Protein AF-A0A399ZR08-F1 (afdb_monomer_lite)

pLDDT: mean 77.63, std 19.35, range [36.41, 98.25]

Radius of gyration: 30.53 Å; chains: 1; bounding box: 47×74×112 Å

Foldseek 3Di:
DDDDDDDDDDDDPPPPVVVVVVVVVVVVVVVVVVVVVVVPPLPPDQVVLLVVCLVDVVSLVVVCVVCLVVLLVVLCVLPVDNVVSVVLSVVLSVVCSVCSNVDDPPVDGVNVVSVVSSVVSSVVVVVVVVVVVVPPDPD

Secondary structure (DSSP, 8-state):
-------------SSSSSHHHHHHHHHHHHHHHHHHHHH----S-HHHHHHHHTT-TTHHHHHHHHHHHHHHHHHHHHH--HHHHHHHHHHHHHHHHHHGGG----SS-HHHHHHHHHHHHHHHHHHHHHHHHH-----

Structure (mmCIF, N/CA/C/O backbone):
data_AF-A0A399ZR08-F1
#
_entry.id   AF-A0A399ZR08-F1
#
loop_
_atom_site.group_PDB
_atom_site.id
_atom_site.type_symbol
_atom_site.label_atom_id
_atom_site.label_alt_id
_atom_site.label_comp_id
_atom_site.label_asym_id
_atom_site.label_entity_id
_atom_site.label_seq_id
_atom_site.pdbx_PDB_ins_code
_atom_site.Cartn_x
_atom_site.Cartn_y
_atom_site.Cartn_z
_atom_site.occupancy
_atom_site.B_iso_or_equiv
_atom_site.auth_seq_id
_atom_site.auth_comp_id
_atom_site.auth_asym_id
_atom_site.auth_atom_id
_atom_site.pdbx_PDB_model_num
ATOM 1 N N . MET A 1 1 ? 30.383 58.494 69.889 1.00 36.41 1 MET A N 1
ATOM 2 C CA . MET A 1 1 ? 31.286 57.462 69.333 1.00 36.41 1 MET A CA 1
ATOM 3 C C . MET A 1 1 ? 30.459 56.603 68.382 1.00 36.41 1 MET A C 1
ATOM 5 O O . MET A 1 1 ? 29.334 56.276 68.731 1.00 36.41 1 MET A O 1
ATOM 9 N N . LYS A 1 2 ? 30.951 56.391 67.156 1.00 45.66 2 LYS A N 1
ATOM 10 C CA . LYS A 1 2 ? 30.280 55.729 66.020 1.00 45.66 2 LYS A CA 1
ATOM 11 C C . LYS A 1 2 ? 30.093 54.226 66.254 1.00 45.66 2 LYS A C 1
ATOM 13 O O . LYS A 1 2 ? 31.004 53.637 66.817 1.00 45.66 2 LYS A O 1
ATOM 18 N N . ILE A 1 3 ? 29.011 53.656 65.711 1.00 38.50 3 ILE A N 1
ATOM 19 C CA . ILE A 1 3 ? 28.961 52.430 64.873 1.00 38.50 3 ILE A CA 1
ATOM 20 C C . ILE A 1 3 ? 27.515 52.298 64.334 1.00 38.50 3 ILE A C 1
ATOM 22 O O . ILE A 1 3 ? 26.587 52.115 65.107 1.00 38.50 3 ILE A O 1
ATOM 26 N N . THR A 1 4 ? 27.203 52.763 63.120 1.00 46.59 4 THR A N 1
ATOM 27 C CA . THR A 1 4 ? 27.334 52.102 61.798 1.00 46.59 4 THR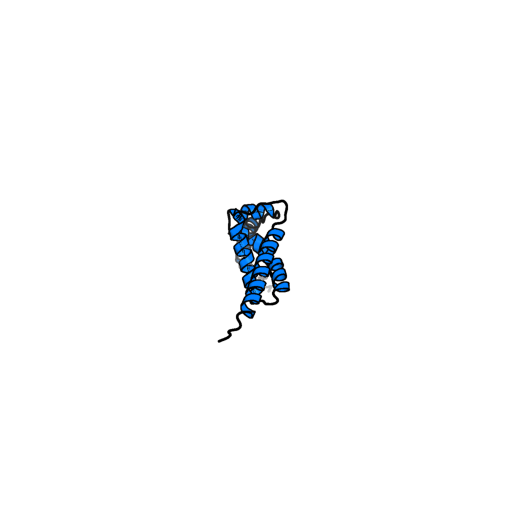 A CA 1
ATOM 28 C C . THR A 1 4 ? 26.258 51.037 61.525 1.00 46.59 4 THR A C 1
ATOM 30 O O . THR A 1 4 ? 26.397 49.890 61.920 1.00 46.59 4 THR A O 1
ATOM 33 N N . GLN A 1 5 ? 25.213 51.490 60.815 1.00 47.16 5 GLN A N 1
ATOM 34 C CA . GLN A 1 5 ? 24.481 50.851 59.704 1.00 47.16 5 GLN A CA 1
ATOM 35 C C . GLN A 1 5 ? 24.219 49.332 59.781 1.00 47.16 5 GLN A C 1
ATOM 37 O O . GLN A 1 5 ? 25.106 48.511 59.563 1.00 47.16 5 GLN A O 1
ATOM 42 N N . LEU A 1 6 ? 22.942 48.991 59.984 1.00 45.44 6 LEU A N 1
ATOM 43 C CA . LEU A 1 6 ? 22.378 47.660 59.767 1.00 45.44 6 LEU A CA 1
ATOM 44 C C . LEU A 1 6 ? 22.444 47.292 58.281 1.00 45.44 6 LEU A C 1
ATOM 46 O O . LEU A 1 6 ? 22.040 48.065 57.412 1.00 45.44 6 LEU A O 1
ATOM 50 N N . GLY A 1 7 ? 22.961 46.094 58.017 1.00 46.16 7 GLY A N 1
ATOM 51 C CA . GLY A 1 7 ? 23.075 45.510 56.691 1.00 46.16 7 GLY A CA 1
ATOM 52 C C . GLY A 1 7 ? 21.715 45.323 56.026 1.00 46.16 7 GLY A C 1
ATOM 53 O O . GLY A 1 7 ? 20.954 44.430 56.383 1.00 46.16 7 GLY A O 1
ATOM 54 N N . GLY A 1 8 ? 21.452 46.142 55.012 1.00 41.91 8 GLY A N 1
ATO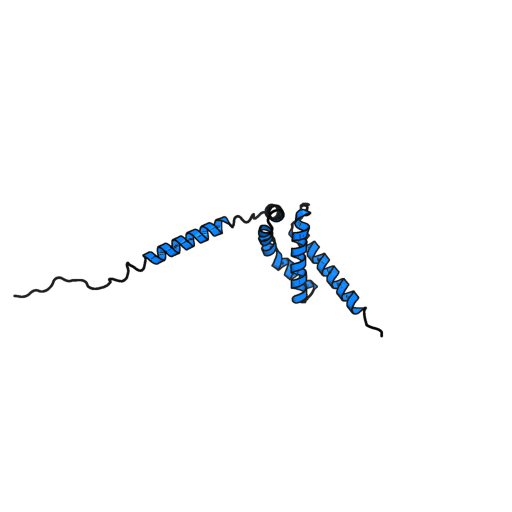M 55 C CA . GLY A 1 8 ? 20.481 45.849 53.969 1.00 41.91 8 GLY A CA 1
ATOM 56 C C . GLY A 1 8 ? 21.183 45.095 52.849 1.00 41.91 8 GLY A C 1
ATOM 57 O O . GLY A 1 8 ? 21.881 45.694 52.032 1.00 41.91 8 GLY A O 1
ATOM 58 N N . GLN A 1 9 ? 21.015 43.776 52.830 1.00 43.38 9 GLN A N 1
ATOM 59 C CA . GLN A 1 9 ? 21.242 42.947 51.653 1.00 43.38 9 GLN A CA 1
ATOM 60 C C . GLN A 1 9 ? 20.469 43.547 50.471 1.00 43.38 9 GLN A C 1
ATOM 62 O O . GLN A 1 9 ? 19.252 43.432 50.388 1.00 43.38 9 GLN A O 1
ATOM 67 N N . THR A 1 10 ? 21.168 44.195 49.547 1.00 48.16 10 THR A N 1
ATOM 68 C CA . THR A 1 10 ? 20.672 44.389 48.187 1.00 48.16 10 THR A CA 1
ATOM 69 C C . THR A 1 10 ? 21.445 43.420 47.323 1.00 48.16 10 THR A C 1
ATOM 71 O O . THR A 1 10 ? 22.607 43.689 47.058 1.00 48.16 10 THR A O 1
ATOM 74 N N . LYS A 1 11 ? 20.836 42.291 46.938 1.00 47.78 11 LYS A N 1
ATOM 75 C CA . LYS A 1 11 ? 20.845 41.755 45.565 1.00 47.78 11 LYS A CA 1
ATOM 76 C C . LYS A 1 11 ? 19.708 40.746 45.401 1.00 47.78 11 LYS A C 1
ATOM 78 O O . LYS A 1 11 ? 19.490 39.900 46.258 1.00 47.78 11 LYS A O 1
ATOM 83 N N . ASN A 1 12 ? 19.111 40.818 44.216 1.00 44.31 12 ASN A N 1
ATOM 84 C CA . ASN A 1 12 ? 18.307 39.801 43.545 1.00 44.31 12 ASN A CA 1
ATOM 85 C C . ASN A 1 12 ? 16.778 39.840 43.722 1.00 44.31 12 ASN A C 1
ATOM 87 O O . ASN A 1 12 ? 16.152 38.893 44.184 1.00 44.31 12 ASN A O 1
ATOM 91 N N . VAL A 1 13 ? 16.172 40.930 43.244 1.00 48.69 13 VAL A N 1
ATOM 92 C CA . VAL A 1 13 ? 14.774 40.948 42.785 1.00 48.69 13 VAL A CA 1
ATOM 93 C C . VAL A 1 13 ? 14.802 40.730 41.265 1.00 48.69 13 VAL A C 1
ATOM 95 O O . VAL A 1 13 ? 14.932 41.694 40.524 1.00 48.69 13 VAL A O 1
ATOM 98 N N . SER A 1 14 ? 14.829 39.475 40.800 1.00 49.81 14 SER A N 1
ATOM 99 C CA . SER A 1 14 ? 14.701 39.133 39.360 1.00 49.81 14 SER A CA 1
ATOM 100 C C . SER A 1 14 ? 14.401 37.649 39.079 1.00 49.81 14 SER A C 1
ATOM 102 O O . SER A 1 14 ? 14.516 37.219 37.940 1.00 49.81 14 SER A O 1
ATOM 104 N N . ALA A 1 15 ? 14.058 36.827 40.074 1.00 49.94 15 ALA A N 1
ATOM 105 C CA . ALA A 1 15 ? 13.961 35.377 39.857 1.00 49.94 15 ALA A CA 1
ATOM 106 C C . ALA A 1 15 ? 12.616 34.767 40.257 1.00 49.94 15 ALA A C 1
ATOM 108 O O . ALA A 1 15 ? 12.520 33.552 40.296 1.00 49.94 15 ALA A O 1
ATOM 109 N N . VAL A 1 16 ? 11.595 35.564 40.585 1.00 42.62 16 VAL A N 1
ATOM 110 C CA . VAL A 1 16 ? 10.302 35.030 41.066 1.00 42.62 16 VAL A CA 1
ATOM 111 C C . VAL A 1 16 ? 9.134 35.304 40.116 1.00 42.62 16 VAL A C 1
ATOM 113 O O . VAL A 1 16 ? 8.083 34.699 40.274 1.00 42.62 16 VAL A O 1
ATOM 116 N N . GLU A 1 17 ? 9.323 36.145 39.096 1.00 46.22 17 GLU A N 1
ATOM 117 C CA . GLU A 1 17 ? 8.276 36.500 38.122 1.00 46.22 17 GLU A CA 1
ATOM 118 C C . GLU A 1 17 ? 8.439 35.794 36.760 1.00 46.22 17 GLU A C 1
ATOM 120 O O . GLU A 1 17 ? 7.527 35.835 35.943 1.00 46.22 17 GLU A O 1
ATOM 125 N N . GLU A 1 18 ? 9.551 35.083 36.523 1.00 48.09 18 GLU A N 1
ATOM 126 C CA . GLU A 1 18 ? 9.772 34.294 35.292 1.00 48.09 18 GLU A CA 1
ATOM 127 C C . GLU A 1 18 ? 9.171 32.872 35.349 1.00 48.09 18 GLU A C 1
ATOM 129 O O . GLU A 1 18 ? 9.010 32.225 34.317 1.00 48.09 18 GLU A O 1
ATOM 134 N N . TRP A 1 19 ? 8.793 32.371 36.532 1.00 41.66 19 TRP A N 1
ATOM 135 C CA . TRP A 1 19 ? 8.362 30.972 36.711 1.00 41.66 19 TRP A CA 1
ATOM 136 C C . TRP A 1 19 ? 6.875 30.726 36.423 1.00 41.66 19 TRP A C 1
ATOM 138 O O . TRP A 1 19 ? 6.480 29.594 36.161 1.00 41.66 19 TRP A O 1
ATOM 148 N N . THR A 1 20 ? 6.047 31.772 36.403 1.00 58.41 20 THR A N 1
ATOM 149 C CA . THR A 1 20 ? 4.590 31.651 36.219 1.00 58.41 20 THR A CA 1
ATOM 150 C C . THR A 1 20 ? 4.160 31.458 34.761 1.00 58.41 20 THR A C 1
ATOM 152 O O . THR A 1 20 ? 3.062 30.961 34.517 1.00 58.41 20 THR A O 1
ATOM 155 N N . ALA A 1 21 ? 5.010 31.791 33.784 1.00 52.84 21 ALA A N 1
ATOM 156 C CA . ALA A 1 21 ? 4.739 31.526 32.367 1.00 52.84 21 ALA A CA 1
ATOM 157 C C . ALA A 1 21 ? 5.064 30.072 31.974 1.00 52.84 21 ALA A C 1
ATOM 159 O O . ALA A 1 21 ? 4.310 29.444 31.232 1.00 52.84 21 ALA A O 1
ATOM 160 N N . LEU A 1 22 ? 6.141 29.510 32.535 1.00 51.03 22 LEU A N 1
ATOM 161 C CA . LEU A 1 22 ? 6.603 28.157 32.215 1.00 51.03 22 LEU A CA 1
ATOM 162 C C . LEU A 1 22 ? 5.645 27.075 32.735 1.00 51.03 22 LEU A C 1
ATOM 164 O O . LEU A 1 22 ? 5.426 26.083 32.050 1.00 51.03 22 LEU A O 1
ATOM 168 N N . GLU A 1 23 ? 5.013 27.262 33.897 1.00 56.41 23 GLU A N 1
ATOM 169 C CA . GLU A 1 23 ? 4.029 26.297 34.422 1.00 56.41 23 GLU A CA 1
ATOM 170 C C . GLU A 1 23 ? 2.731 26.258 33.595 1.00 56.41 23 GLU A C 1
ATOM 172 O O . GLU A 1 23 ? 2.141 25.192 33.411 1.00 56.41 23 GLU A O 1
ATOM 177 N N . GLN A 1 24 ? 2.304 27.399 33.041 1.00 55.16 24 GLN A N 1
ATOM 178 C CA . GLN A 1 24 ? 1.152 27.473 32.134 1.00 55.16 24 GLN A CA 1
ATOM 179 C C . GLN A 1 24 ? 1.454 26.808 30.783 1.00 55.16 24 GLN A C 1
ATOM 181 O O . GLN A 1 24 ? 0.612 26.077 30.261 1.00 55.16 24 GLN A O 1
ATOM 186 N N . GLU A 1 25 ? 2.660 26.996 30.239 1.00 55.66 25 GLU A N 1
ATOM 187 C CA . GLU A 1 25 ? 3.092 26.317 29.011 1.00 55.66 25 GLU A CA 1
ATOM 188 C C . GLU A 1 25 ? 3.222 24.799 29.205 1.00 55.66 25 GLU A C 1
ATOM 190 O O . GLU A 1 25 ? 2.769 24.032 28.353 1.00 55.66 25 GLU A O 1
ATOM 195 N N . GLN A 1 26 ? 3.755 24.346 30.346 1.00 55.56 26 GLN A N 1
ATOM 196 C CA . GLN A 1 26 ? 3.851 22.916 30.659 1.00 55.56 26 GLN A CA 1
ATOM 197 C C . GLN A 1 26 ? 2.470 22.261 30.801 1.00 55.56 26 GLN A C 1
ATOM 199 O O . GLN A 1 26 ? 2.274 21.167 30.283 1.00 55.56 26 GLN A O 1
ATOM 204 N N . ALA A 1 27 ? 1.480 22.938 31.393 1.00 65.44 27 ALA A N 1
ATOM 205 C CA . ALA A 1 27 ? 0.113 22.415 31.502 1.00 65.44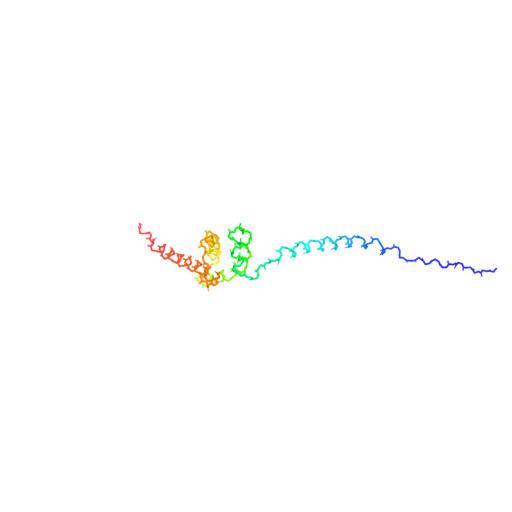 27 ALA A CA 1
ATOM 206 C C . ALA A 1 27 ? -0.604 22.299 30.140 1.00 65.44 27 ALA A C 1
ATOM 208 O O . ALA A 1 27 ? -1.381 21.365 29.914 1.00 65.44 27 ALA A O 1
ATOM 209 N N . VAL A 1 28 ? -0.336 23.223 29.207 1.00 65.00 28 VAL A N 1
ATOM 210 C CA . VAL A 1 28 ? -0.853 23.152 27.830 1.00 65.00 28 VAL A CA 1
ATOM 211 C C . VAL A 1 28 ? -0.197 21.997 27.076 1.00 65.00 28 VAL A C 1
ATOM 213 O O . VAL A 1 28 ? -0.903 21.219 26.437 1.00 65.00 28 VAL A O 1
ATOM 216 N N . ILE A 1 29 ? 1.122 21.826 27.199 1.00 62.94 29 ILE A N 1
ATOM 217 C CA . ILE A 1 29 ? 1.849 20.700 26.596 1.00 62.94 29 ILE A CA 1
ATOM 218 C C . ILE A 1 29 ? 1.382 19.370 27.200 1.00 62.94 29 ILE A C 1
ATOM 220 O O . ILE A 1 29 ? 1.137 18.426 26.455 1.00 62.94 29 ILE A O 1
ATOM 224 N N . GLU A 1 30 ? 1.176 19.282 28.513 1.00 65.62 30 GLU A N 1
ATOM 225 C CA . GLU A 1 30 ? 0.641 18.090 29.181 1.00 65.62 30 GLU A CA 1
ATOM 226 C C . GLU A 1 30 ? -0.787 17.771 28.709 1.00 65.62 30 GLU A C 1
ATOM 228 O O . GLU A 1 30 ? -1.124 16.620 28.439 1.00 65.62 30 GLU A O 1
ATOM 233 N N . THR A 1 31 ? -1.627 18.790 28.515 1.00 66.25 31 THR A N 1
ATOM 234 C CA . THR A 1 31 ? -2.993 18.604 28.004 1.00 66.25 31 THR A CA 1
ATOM 235 C C . THR A 1 31 ? -2.989 18.155 26.543 1.00 66.25 31 THR A C 1
ATOM 237 O O . THR A 1 31 ? -3.718 17.230 26.181 1.00 66.25 31 THR A O 1
ATOM 240 N N . VAL A 1 32 ? -2.152 18.766 25.700 1.00 69.06 32 VAL A N 1
ATOM 241 C CA . VAL A 1 32 ? -2.004 18.400 24.284 1.00 69.06 32 VAL A CA 1
ATOM 242 C C . VAL A 1 32 ? -1.418 16.995 24.154 1.00 69.06 32 VAL A C 1
ATOM 244 O O . VAL A 1 32 ? -1.977 16.181 23.428 1.00 69.06 32 VAL A O 1
ATOM 247 N N . THR A 1 33 ? -0.370 16.656 24.906 1.00 65.00 33 THR A N 1
ATOM 248 C CA . THR A 1 33 ? 0.229 15.309 24.903 1.00 65.00 33 THR A CA 1
ATOM 249 C C . THR A 1 33 ? -0.736 14.250 25.431 1.00 65.00 33 THR A C 1
ATOM 251 O O . THR A 1 33 ? -0.865 13.198 24.816 1.00 65.00 33 THR A O 1
ATOM 254 N N . LYS A 1 34 ? -1.500 14.529 26.494 1.00 60.75 34 LYS A N 1
ATOM 255 C CA . LYS A 1 34 ? -2.535 13.618 27.015 1.00 60.75 34 LYS A CA 1
ATOM 256 C C . LYS A 1 34 ? -3.707 13.429 26.046 1.00 60.75 34 LYS A C 1
ATOM 258 O O . LYS A 1 34 ? -4.283 12.342 25.971 1.00 60.75 34 LYS A O 1
ATOM 263 N N . THR A 1 35 ? -4.042 14.473 25.289 1.00 60.25 35 THR A N 1
ATOM 264 C CA . THR A 1 35 ? -5.055 14.413 24.228 1.00 60.25 35 THR A CA 1
ATOM 265 C C . THR A 1 35 ? -4.545 13.600 23.036 1.00 60.25 35 THR A C 1
ATOM 267 O O . THR A 1 35 ? -5.266 12.727 22.567 1.00 60.25 35 THR A O 1
ATOM 270 N N . LEU A 1 36 ? -3.292 13.796 22.605 1.00 59.19 36 LEU A N 1
ATOM 271 C CA . LEU A 1 36 ? -2.645 13.001 21.550 1.00 59.19 36 LEU A CA 1
ATOM 272 C C . LEU A 1 36 ? -2.499 11.524 21.950 1.00 59.19 36 LEU A C 1
ATOM 274 O O . LEU A 1 36 ? -2.819 10.646 21.158 1.00 59.19 36 LEU A O 1
ATOM 278 N N . ALA A 1 37 ? -2.152 11.240 23.207 1.00 56.72 37 ALA A N 1
ATOM 279 C CA . ALA A 1 37 ? -2.072 9.875 23.731 1.00 56.72 37 ALA A CA 1
ATOM 280 C C . ALA A 1 37 ? -3.435 9.153 23.754 1.00 56.72 37 ALA A C 1
ATOM 282 O O . ALA A 1 37 ? -3.488 7.931 23.662 1.00 56.72 37 ALA A O 1
ATOM 283 N N . SER A 1 38 ? -4.554 9.887 23.837 1.00 55.03 38 SER A N 1
ATOM 284 C CA . SER A 1 38 ? -5.897 9.291 23.716 1.00 55.03 38 SER A CA 1
ATOM 285 C C . SER A 1 38 ? -6.287 8.975 22.264 1.00 55.03 38 SER A C 1
ATOM 287 O O . SER A 1 38 ? -7.228 8.215 22.046 1.00 55.03 38 SER A O 1
ATOM 289 N N . VAL A 1 39 ? -5.567 9.522 21.276 1.00 55.16 39 VAL A N 1
ATOM 290 C CA . VAL A 1 39 ? -5.707 9.183 19.846 1.00 55.16 39 VAL A CA 1
ATOM 291 C C . VAL A 1 39 ? -4.872 7.938 19.489 1.00 55.16 39 VAL A C 1
ATOM 293 O O . VAL A 1 39 ? -5.183 7.242 18.528 1.00 55.16 39 VAL A O 1
ATOM 296 N N . GLU A 1 40 ? -3.870 7.586 20.301 1.00 50.16 40 GLU A N 1
ATOM 297 C CA . GLU A 1 40 ? -2.912 6.491 20.066 1.00 50.16 40 GLU A CA 1
ATOM 298 C C . GLU A 1 40 ? -3.318 5.123 20.641 1.00 50.16 40 GLU A C 1
ATOM 300 O O . GLU A 1 40 ? -2.471 4.266 20.888 1.00 50.16 40 GLU A O 1
ATOM 305 N N . ALA A 1 41 ? -4.608 4.826 20.788 1.00 51.69 41 ALA A N 1
ATOM 306 C CA . ALA A 1 41 ? -5.019 3.424 20.877 1.00 51.69 41 ALA A CA 1
ATOM 307 C C . ALA A 1 41 ? -5.017 2.812 19.467 1.00 51.69 41 ALA A C 1
ATOM 309 O O . ALA A 1 41 ? -6.055 2.374 18.978 1.00 51.69 41 ALA A O 1
ATOM 310 N N . VAL A 1 42 ? -3.863 2.830 18.784 1.00 53.72 42 VAL A N 1
ATOM 311 C CA . VAL A 1 42 ? -3.688 2.111 17.522 1.00 53.72 42 VAL A CA 1
ATOM 312 C C . VAL A 1 42 ? -3.843 0.632 17.858 1.00 53.72 42 VAL A C 1
ATOM 314 O O . VAL A 1 42 ? -3.024 0.105 18.613 1.00 53.72 42 VAL A O 1
ATOM 317 N N . PRO A 1 43 ? -4.868 -0.061 17.339 1.00 56.94 43 PRO A N 1
ATOM 318 C CA . PRO A 1 43 ? -4.957 -1.494 17.530 1.00 56.94 43 PRO A CA 1
ATOM 319 C C . PRO A 1 43 ? -3.673 -2.126 16.978 1.00 56.94 43 PRO A C 1
ATOM 321 O O . PRO A 1 43 ? -3.355 -1.993 15.794 1.00 56.94 43 PRO A O 1
ATOM 324 N N . GLU A 1 44 ? -2.892 -2.791 17.831 1.00 63.22 44 GLU A N 1
ATOM 325 C CA . GLU A 1 44 ? -1.749 -3.585 17.361 1.00 63.22 44 GLU A CA 1
ATOM 326 C C . GLU A 1 44 ? -2.231 -4.674 16.389 1.00 63.22 44 GLU A C 1
ATOM 328 O O . GLU A 1 44 ? -1.557 -4.982 15.400 1.00 63.22 44 GLU A O 1
ATOM 333 N N . ASP A 1 45 ? -3.444 -5.175 16.637 1.00 79.44 45 ASP A N 1
ATOM 334 C CA . ASP A 1 45 ? -4.125 -6.173 15.830 1.00 79.44 45 ASP A CA 1
ATOM 335 C C . ASP A 1 45 ? -4.493 -5.636 14.433 1.00 79.44 45 ASP A C 1
ATOM 337 O O . ASP A 1 45 ? -5.367 -4.783 14.253 1.00 79.44 45 ASP A O 1
ATOM 341 N N . GLU A 1 46 ? -3.816 -6.189 13.424 1.00 82.31 46 GLU A N 1
ATOM 342 C CA . GLU A 1 46 ? -4.047 -5.918 12.006 1.00 82.31 46 GLU A CA 1
ATOM 343 C C . GLU A 1 46 ? -5.508 -6.169 11.604 1.00 82.31 46 GLU A C 1
ATOM 345 O O . GLU A 1 46 ? -6.063 -5.395 10.822 1.00 82.31 46 GLU A O 1
ATOM 350 N N . ALA A 1 47 ? -6.157 -7.201 12.151 1.00 82.00 47 ALA A N 1
ATOM 351 C CA . ALA A 1 47 ? -7.538 -7.525 11.809 1.00 82.00 47 ALA A CA 1
ATOM 352 C C . ALA A 1 47 ? -8.515 -6.463 12.337 1.00 82.00 47 ALA A C 1
ATOM 354 O O . ALA A 1 47 ? -9.442 -6.062 11.627 1.00 82.00 47 ALA A O 1
ATOM 355 N N . ALA A 1 48 ? -8.272 -5.952 13.548 1.00 84.00 48 ALA A N 1
ATOM 356 C CA . ALA A 1 48 ? -9.064 -4.878 14.141 1.00 84.00 48 ALA A CA 1
ATOM 357 C C . ALA A 1 48 ? -8.909 -3.562 13.359 1.00 84.00 48 ALA A C 1
ATOM 359 O O . ALA A 1 48 ? -9.909 -2.911 13.050 1.00 84.00 48 ALA A O 1
ATOM 360 N N . LEU A 1 49 ? -7.679 -3.218 12.957 1.00 84.38 49 LEU A N 1
ATOM 361 C CA . LEU A 1 49 ? -7.401 -2.065 12.093 1.00 84.38 49 LEU A CA 1
ATOM 362 C C . LEU A 1 49 ? -8.122 -2.163 10.746 1.00 84.38 49 LEU A C 1
ATOM 364 O O . LEU A 1 49 ? -8.733 -1.198 10.292 1.00 84.38 49 LEU A O 1
ATOM 368 N N . VAL A 1 50 ? -8.085 -3.336 10.108 1.00 85.50 50 VAL A N 1
ATOM 369 C CA . VAL A 1 50 ? -8.778 -3.567 8.833 1.00 85.50 50 VAL A CA 1
ATOM 370 C C . VAL A 1 50 ? -10.295 -3.464 8.997 1.00 85.50 50 VAL A C 1
ATOM 372 O O . VAL A 1 50 ? -10.959 -2.903 8.127 1.00 85.50 50 VAL A O 1
ATOM 375 N N . ALA A 1 51 ? -10.861 -3.965 10.098 1.00 85.06 51 ALA A N 1
ATOM 376 C CA . ALA A 1 51 ? -12.289 -3.835 10.379 1.00 85.06 51 ALA A CA 1
ATOM 377 C C . ALA A 1 51 ? -12.708 -2.370 10.598 1.00 85.06 51 ALA A C 1
ATOM 379 O O . ALA A 1 51 ? -13.745 -1.944 10.084 1.00 85.06 51 ALA A O 1
ATOM 380 N N . GLN A 1 52 ? -11.892 -1.588 11.308 1.00 84.31 52 GLN A N 1
ATOM 381 C CA . GLN A 1 52 ? -12.129 -0.160 11.524 1.00 84.31 52 GLN A CA 1
ATOM 382 C C . GLN A 1 52 ? -12.034 0.633 10.214 1.00 84.31 52 GLN A C 1
ATOM 384 O O . GLN A 1 52 ? -12.923 1.427 9.905 1.00 84.31 52 GLN A O 1
ATOM 389 N N . ALA A 1 53 ? -11.011 0.355 9.403 1.00 86.06 53 ALA A N 1
ATOM 390 C CA . ALA A 1 53 ? -10.751 1.051 8.146 1.00 86.06 53 ALA A CA 1
ATOM 391 C C . ALA A 1 53 ? -11.864 0.890 7.091 1.00 86.06 53 ALA A C 1
ATOM 393 O O . ALA A 1 53 ? -11.949 1.705 6.177 1.00 86.06 53 ALA A O 1
ATOM 394 N N . ARG A 1 54 ? -12.752 -0.108 7.227 1.00 84.75 54 ARG A N 1
ATOM 395 C CA . ARG A 1 54 ? -13.961 -0.232 6.385 1.00 84.75 54 ARG A CA 1
ATOM 396 C C . ARG A 1 54 ? -14.984 0.875 6.625 1.00 84.75 54 ARG A C 1
ATOM 398 O O . ARG A 1 54 ? -15.718 1.237 5.718 1.00 84.75 54 ARG A O 1
ATOM 405 N N . ASN A 1 55 ? -15.076 1.376 7.853 1.00 83.19 55 ASN A N 1
ATOM 406 C CA . ASN A 1 55 ? -16.082 2.372 8.231 1.00 83.19 55 ASN A CA 1
ATOM 407 C C . ASN A 1 55 ? -15.478 3.773 8.374 1.00 83.19 55 ASN A C 1
ATOM 409 O O . ASN A 1 55 ? -16.206 4.762 8.329 1.00 83.19 55 ASN A O 1
ATOM 413 N N . ASP A 1 56 ? -14.158 3.852 8.541 1.00 82.75 56 ASP A N 1
ATOM 414 C CA . ASP A 1 56 ? -13.426 5.091 8.750 1.00 82.75 56 ASP A CA 1
ATOM 415 C C . ASP A 1 56 ? -12.193 5.166 7.830 1.00 82.75 56 ASP A C 1
ATOM 417 O O . ASP A 1 56 ? -11.175 4.516 8.094 1.00 82.75 56 ASP A O 1
ATOM 421 N N . PRO A 1 57 ? -12.237 5.991 6.767 1.00 76.69 57 PRO A N 1
ATOM 422 C CA . PRO A 1 57 ? -11.099 6.200 5.877 1.00 76.69 57 PRO A CA 1
ATOM 423 C C . PRO A 1 57 ? -9.844 6.724 6.587 1.00 76.69 57 PRO A C 1
ATOM 425 O O . PRO A 1 57 ? -8.739 6.513 6.090 1.00 76.69 57 PRO A O 1
ATOM 428 N N . THR A 1 58 ? -9.978 7.395 7.737 1.00 81.31 58 THR A N 1
ATOM 429 C CA . THR A 1 58 ? -8.815 7.883 8.492 1.00 81.31 58 THR A CA 1
ATOM 430 C C . THR A 1 58 ? -8.050 6.739 9.159 1.00 81.31 58 THR A C 1
ATOM 432 O O . THR A 1 58 ? -6.820 6.757 9.169 1.00 81.31 58 THR A O 1
ATOM 435 N N . ALA A 1 59 ? -8.738 5.670 9.576 1.00 83.62 59 ALA A N 1
ATOM 436 C CA . ALA A 1 59 ? -8.104 4.463 10.111 1.00 83.62 59 ALA A CA 1
ATOM 437 C C . ALA A 1 59 ? -7.288 3.697 9.050 1.00 83.62 59 ALA A C 1
ATOM 439 O O . ALA A 1 59 ? -6.315 3.016 9.381 1.00 83.62 59 ALA A O 1
ATOM 440 N N . PHE A 1 60 ? -7.606 3.860 7.758 1.00 88.62 60 PHE A N 1
ATOM 441 C CA . PHE A 1 60 ? -6.768 3.331 6.677 1.00 88.62 60 PHE A CA 1
ATOM 442 C C . PHE A 1 60 ? -5.382 3.995 6.628 1.00 88.62 60 PHE A C 1
ATOM 444 O O . PHE A 1 60 ? -4.421 3.360 6.193 1.00 88.62 60 PHE A O 1
ATOM 451 N N . GLY A 1 61 ? -5.248 5.237 7.109 1.00 89.75 61 GLY A N 1
ATOM 452 C CA . GLY A 1 61 ? -3.967 5.946 7.187 1.00 89.75 61 GLY A CA 1
ATOM 453 C C . GLY A 1 61 ? -2.911 5.177 7.987 1.00 89.75 61 GLY A C 1
ATOM 454 O O . GLY A 1 61 ? -1.769 5.064 7.555 1.00 89.75 61 GLY A O 1
ATOM 455 N N . VAL A 1 62 ? -3.315 4.521 9.077 1.00 90.00 62 VAL A N 1
ATOM 456 C CA . VAL A 1 62 ? -2.412 3.697 9.897 1.00 90.00 62 VAL A CA 1
ATOM 457 C C . VAL A 1 62 ? -1.913 2.469 9.126 1.00 90.00 62 VAL A C 1
ATOM 459 O O . VAL A 1 62 ? -0.735 2.110 9.187 1.00 90.00 62 VAL A O 1
ATOM 462 N N . LEU A 1 63 ? -2.796 1.821 8.359 1.00 90.75 63 LEU A N 1
ATOM 463 C CA . LEU A 1 63 ? -2.413 0.709 7.481 1.00 90.75 63 LEU A CA 1
ATOM 464 C C . LEU A 1 63 ? -1.480 1.189 6.365 1.00 90.75 63 LEU A C 1
ATOM 466 O O . LEU A 1 63 ? -0.533 0.487 6.009 1.00 90.75 63 LEU A O 1
ATOM 470 N N . TYR A 1 64 ? -1.724 2.382 5.823 1.00 93.12 64 TYR A N 1
ATOM 471 C CA . TYR A 1 64 ? -0.855 2.994 4.826 1.00 93.12 64 TYR A CA 1
ATOM 472 C C . TYR A 1 64 ? 0.560 3.198 5.376 1.00 93.12 64 TYR A C 1
ATOM 474 O O . TYR A 1 64 ? 1.508 2.663 4.802 1.00 93.12 64 TYR A O 1
ATOM 482 N N . GLU A 1 65 ? 0.707 3.882 6.511 1.00 92.56 65 GLU A N 1
ATOM 483 C CA . GLU A 1 65 ? 2.009 4.148 7.140 1.00 92.56 65 GLU A CA 1
ATOM 484 C C . GLU A 1 65 ? 2.771 2.854 7.451 1.00 92.56 65 GLU A C 1
ATOM 486 O O . GLU A 1 65 ? 3.965 2.748 7.175 1.00 92.56 65 GLU A O 1
ATOM 491 N N . ARG A 1 66 ? 2.066 1.816 7.918 1.00 92.62 66 ARG A N 1
ATOM 492 C CA . ARG A 1 66 ? 2.658 0.504 8.225 1.00 92.62 66 ARG A CA 1
ATOM 493 C C . ARG A 1 66 ? 3.221 -0.223 6.997 1.00 92.62 66 ARG A C 1
ATOM 495 O O . ARG A 1 66 ? 4.158 -1.016 7.128 1.00 92.62 66 ARG A O 1
ATOM 502 N N . TYR A 1 67 ? 2.641 -0.019 5.811 1.00 95.62 67 TYR A N 1
ATOM 503 C CA . TYR A 1 67 ? 2.952 -0.824 4.622 1.00 95.62 67 TYR A CA 1
ATOM 504 C C . TYR A 1 67 ? 3.603 -0.062 3.469 1.00 95.62 67 TYR A C 1
ATOM 506 O O . TYR A 1 67 ? 4.180 -0.710 2.589 1.00 95.62 67 TYR A O 1
ATOM 514 N N . VAL A 1 68 ? 3.543 1.271 3.453 1.00 96.94 68 VAL A N 1
ATOM 515 C CA . VAL A 1 68 ? 3.980 2.086 2.312 1.00 96.94 68 VAL A CA 1
ATOM 516 C C . VAL A 1 68 ? 5.435 1.829 1.939 1.00 96.94 68 VAL A C 1
ATOM 518 O O . VAL A 1 68 ? 5.705 1.537 0.777 1.00 96.94 68 VAL A O 1
ATOM 521 N N . GLU A 1 69 ? 6.357 1.815 2.902 1.00 96.94 69 GLU A N 1
ATOM 522 C CA . GLU A 1 69 ? 7.785 1.613 2.627 1.00 96.94 69 GLU A CA 1
ATOM 523 C C . GLU A 1 69 ? 8.065 0.240 2.004 1.00 96.94 69 GLU A C 1
ATOM 525 O O . GLU A 1 69 ? 8.808 0.115 1.028 1.00 96.94 69 GLU A O 1
ATOM 530 N N . ARG A 1 70 ? 7.414 -0.807 2.523 1.00 97.12 70 ARG A N 1
ATOM 531 C CA . ARG A 1 70 ? 7.585 -2.188 2.049 1.00 97.12 70 ARG A CA 1
ATOM 532 C C . ARG A 1 70 ? 7.036 -2.370 0.637 1.00 97.12 70 ARG A C 1
ATOM 534 O O . ARG A 1 70 ? 7.653 -3.053 -0.182 1.00 97.12 70 ARG A O 1
ATOM 541 N N . ILE A 1 71 ? 5.877 -1.778 0.354 1.00 97.75 71 ILE A N 1
ATOM 542 C CA . ILE A 1 71 ? 5.254 -1.824 -0.972 1.00 97.75 71 ILE A CA 1
ATOM 543 C C . ILE A 1 71 ? 6.063 -0.994 -1.970 1.00 97.75 71 ILE A C 1
ATOM 545 O O . ILE A 1 71 ? 6.344 -1.483 -3.065 1.00 97.75 71 ILE A O 1
ATOM 549 N N . TYR A 1 72 ? 6.503 0.202 -1.577 1.00 98.25 72 TYR A N 1
ATOM 550 C CA . TYR A 1 72 ? 7.352 1.058 -2.399 1.00 98.25 72 TYR A CA 1
ATOM 551 C C . TYR A 1 72 ? 8.643 0.336 -2.787 1.00 98.25 72 TYR A C 1
ATOM 5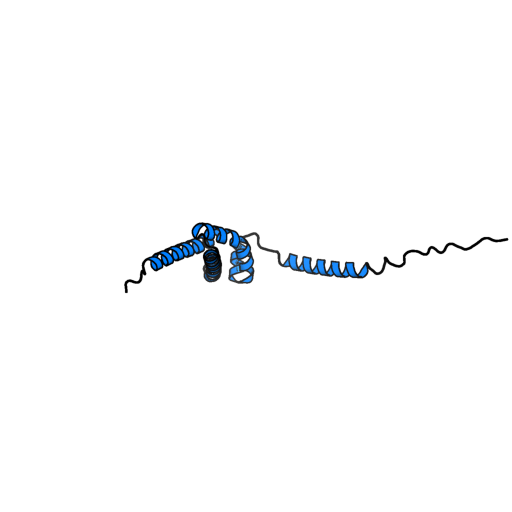53 O O . TYR A 1 72 ? 8.934 0.202 -3.974 1.00 98.25 72 TYR A O 1
ATOM 561 N N . ALA A 1 73 ? 9.378 -0.217 -1.815 1.00 97.31 73 ALA A N 1
ATOM 562 C CA . ALA A 1 73 ? 10.614 -0.954 -2.074 1.00 97.31 73 ALA A CA 1
ATOM 563 C C . ALA A 1 73 ? 10.382 -2.148 -3.016 1.00 97.31 73 ALA A C 1
ATOM 565 O O . ALA A 1 73 ? 11.119 -2.344 -3.984 1.00 97.31 73 ALA A O 1
ATOM 566 N N . TYR A 1 74 ? 9.313 -2.920 -2.790 1.00 97.88 74 TYR A N 1
ATOM 567 C CA . TYR A 1 74 ? 8.940 -4.040 -3.657 1.00 97.88 74 TYR A CA 1
ATOM 568 C C . TYR A 1 74 ? 8.688 -3.619 -5.109 1.00 97.88 74 TYR A C 1
ATOM 570 O O . TYR A 1 74 ? 9.134 -4.305 -6.034 1.00 97.88 74 TYR A O 1
ATOM 578 N N . ILE A 1 75 ? 7.966 -2.516 -5.318 1.00 97.69 75 ILE A N 1
ATOM 579 C CA . ILE A 1 75 ? 7.679 -1.989 -6.654 1.00 97.69 75 ILE A CA 1
ATOM 580 C C . ILE A 1 75 ? 8.969 -1.449 -7.279 1.00 97.69 75 ILE A C 1
ATOM 582 O O . ILE A 1 75 ? 9.284 -1.801 -8.418 1.00 97.69 75 ILE A O 1
ATOM 586 N N . TYR A 1 76 ? 9.752 -0.678 -6.521 1.00 97.56 76 TYR A N 1
ATOM 587 C CA . TYR A 1 76 ? 10.998 -0.072 -6.978 1.00 97.56 76 TYR A CA 1
ATOM 588 C C . TYR A 1 76 ? 11.982 -1.116 -7.505 1.00 97.56 76 TYR A C 1
ATOM 590 O O . TYR A 1 76 ? 12.500 -0.973 -8.610 1.00 97.56 76 TYR A O 1
ATOM 598 N N . HIS A 1 77 ? 12.171 -2.222 -6.781 1.00 97.06 77 HIS A N 1
ATOM 599 C CA . HIS A 1 77 ? 13.063 -3.305 -7.207 1.00 97.06 77 HIS A CA 1
ATOM 600 C C . HIS A 1 77 ? 12.648 -3.985 -8.521 1.00 97.06 77 HIS A C 1
ATOM 602 O O . HIS A 1 77 ? 13.472 -4.645 -9.151 1.00 97.06 77 HIS A O 1
ATOM 608 N N . ARG A 1 78 ? 11.389 -3.848 -8.951 1.00 94.62 78 ARG A N 1
ATOM 609 C CA . ARG A 1 78 ? 10.870 -4.451 -10.192 1.00 94.62 78 ARG A CA 1
ATOM 610 C C . ARG A 1 78 ? 10.817 -3.466 -11.352 1.00 94.62 78 ARG A C 1
ATOM 612 O O . ARG A 1 78 ? 10.953 -3.860 -12.507 1.00 94.62 78 ARG A O 1
ATOM 619 N N . VAL A 1 79 ? 10.583 -2.200 -11.034 1.00 94.88 79 VAL A N 1
ATOM 620 C CA . VAL A 1 79 ? 10.323 -1.137 -12.003 1.00 94.88 79 VAL A CA 1
ATOM 621 C C . VAL A 1 79 ? 11.578 -0.312 -12.289 1.00 94.88 79 VAL A C 1
ATOM 623 O O . VAL A 1 79 ? 11.790 0.093 -13.431 1.00 94.88 79 VAL A O 1
ATOM 626 N N . GLY A 1 80 ? 12.423 -0.090 -11.280 1.00 91.88 80 GLY A N 1
ATOM 627 C CA . GLY A 1 80 ? 13.704 0.614 -11.395 1.00 91.88 80 GLY A CA 1
ATOM 628 C C . GLY A 1 80 ? 13.594 2.111 -11.705 1.00 91.88 80 GLY A C 1
ATOM 629 O O . GLY A 1 80 ? 14.588 2.731 -12.070 1.00 91.88 80 GLY A O 1
ATOM 630 N N . ASN A 1 81 ? 12.399 2.696 -11.599 1.00 94.44 81 ASN A N 1
ATOM 631 C CA . ASN A 1 81 ? 12.138 4.106 -11.874 1.00 94.44 81 ASN A CA 1
ATOM 632 C C . ASN A 1 81 ? 11.290 4.718 -10.754 1.00 94.44 81 ASN A C 1
ATOM 634 O O . ASN A 1 81 ? 10.248 4.165 -10.405 1.00 94.44 81 ASN A O 1
ATOM 638 N N . VAL A 1 82 ? 11.726 5.862 -10.222 1.00 95.94 82 VAL A N 1
ATOM 639 C CA . VAL A 1 82 ? 11.077 6.554 -9.095 1.00 95.94 82 VAL A CA 1
ATOM 640 C C . VAL A 1 82 ? 9.646 6.976 -9.436 1.00 95.94 82 VAL A C 1
ATOM 642 O O . VAL A 1 82 ? 8.722 6.581 -8.735 1.00 95.94 82 VAL A O 1
ATOM 645 N N . GLN A 1 83 ? 9.446 7.680 -10.554 1.00 97.38 83 GLN A N 1
ATOM 646 C CA . GLN A 1 83 ? 8.135 8.197 -10.965 1.00 97.38 83 GLN A CA 1
ATOM 647 C C . GLN A 1 83 ? 7.097 7.081 -11.130 1.00 97.38 83 GLN A C 1
ATOM 649 O O . GLN A 1 83 ? 5.967 7.182 -10.657 1.00 97.38 83 GLN A O 1
ATOM 654 N N . ASP A 1 84 ? 7.480 6.000 -11.811 1.00 97.06 84 ASP A N 1
ATOM 655 C CA . ASP A 1 84 ? 6.598 4.848 -11.985 1.00 97.06 84 ASP A CA 1
ATOM 656 C C . ASP A 1 84 ? 6.334 4.132 -10.655 1.00 97.06 84 ASP A C 1
ATOM 658 O O . ASP A 1 84 ? 5.240 3.615 -10.438 1.00 97.06 84 ASP A O 1
ATOM 662 N N . THR A 1 85 ? 7.327 4.088 -9.765 1.00 97.69 85 THR A N 1
ATOM 663 C CA . THR A 1 85 ? 7.183 3.467 -8.443 1.00 97.69 85 THR A CA 1
ATOM 664 C C . THR A 1 85 ? 6.186 4.235 -7.587 1.00 97.69 85 THR A C 1
ATOM 666 O O . THR A 1 85 ? 5.313 3.615 -6.981 1.00 97.69 85 THR A O 1
ATOM 669 N N . GLU A 1 86 ? 6.271 5.563 -7.565 1.00 97.44 86 GLU A N 1
ATOM 670 C CA . GLU A 1 86 ? 5.337 6.430 -6.843 1.00 97.44 86 GLU A CA 1
ATOM 671 C C . GLU A 1 86 ? 3.904 6.268 -7.368 1.00 97.44 86 GLU A C 1
ATOM 673 O O . GLU A 1 86 ? 2.997 6.001 -6.577 1.00 97.44 86 GLU A O 1
ATOM 678 N N . ASP A 1 87 ? 3.701 6.310 -8.693 1.00 97.94 87 ASP A N 1
ATOM 679 C CA . ASP A 1 87 ? 2.380 6.100 -9.315 1.00 97.94 87 ASP A CA 1
ATOM 680 C C . ASP A 1 87 ? 1.795 4.726 -8.961 1.00 97.94 87 ASP A C 1
ATOM 682 O O . ASP A 1 87 ? 0.642 4.604 -8.536 1.00 97.94 87 ASP A O 1
ATOM 686 N N . LEU A 1 88 ? 2.591 3.663 -9.101 1.00 98.06 88 LEU A N 1
ATOM 687 C CA . LEU A 1 88 ? 2.143 2.302 -8.811 1.00 98.06 88 LEU A CA 1
ATOM 688 C C . LEU A 1 88 ? 1.881 2.087 -7.316 1.00 98.06 88 LEU A C 1
ATOM 690 O O . LEU A 1 88 ? 0.952 1.353 -6.965 1.00 98.06 88 LEU A O 1
ATOM 694 N N . THR A 1 89 ? 2.651 2.731 -6.438 1.00 98.12 89 THR A N 1
ATOM 695 C CA . THR A 1 89 ? 2.429 2.696 -4.986 1.00 98.12 89 THR A CA 1
ATOM 696 C C . THR A 1 89 ? 1.104 3.368 -4.647 1.00 98.12 89 THR A C 1
ATOM 698 O O . THR A 1 89 ? 0.234 2.728 -4.053 1.00 98.12 89 THR A O 1
ATOM 701 N N . ALA A 1 90 ? 0.885 4.599 -5.120 1.00 97.94 90 ALA A N 1
ATOM 702 C CA . ALA A 1 90 ? -0.366 5.325 -4.914 1.00 97.94 90 ALA A CA 1
ATOM 703 C C . ALA A 1 90 ? -1.576 4.529 -5.432 1.00 97.94 90 ALA A C 1
ATOM 705 O O . ALA A 1 90 ? -2.570 4.350 -4.729 1.00 97.94 90 ALA A O 1
ATOM 706 N N . ARG A 1 91 ? -1.468 3.948 -6.633 1.00 98.12 91 ARG A N 1
ATOM 707 C CA . ARG A 1 91 ? -2.510 3.089 -7.216 1.00 98.12 91 ARG A CA 1
ATOM 708 C C . ARG A 1 91 ? -2.765 1.813 -6.427 1.00 98.12 91 ARG A C 1
ATOM 710 O O . ARG A 1 91 ? -3.900 1.337 -6.416 1.00 98.12 91 ARG A O 1
ATOM 717 N N . THR A 1 92 ? -1.739 1.243 -5.800 1.00 98.19 92 THR A N 1
ATOM 718 C CA . THR A 1 92 ? -1.884 0.053 -4.953 1.00 98.19 92 THR A CA 1
ATOM 719 C C . THR A 1 92 ? -2.768 0.375 -3.759 1.00 98.19 92 THR A C 1
ATOM 721 O O . THR A 1 92 ? -3.765 -0.312 -3.548 1.00 98.19 92 THR A O 1
ATOM 724 N N . PHE A 1 93 ? -2.456 1.447 -3.029 1.00 96.81 93 PHE A N 1
ATOM 725 C CA . PHE A 1 93 ? -3.225 1.848 -1.852 1.00 96.81 93 PHE A CA 1
ATOM 726 C C . PHE A 1 93 ? -4.610 2.382 -2.205 1.00 96.81 93 PHE A C 1
ATOM 728 O O . PHE A 1 93 ? -5.569 2.045 -1.521 1.00 96.81 93 PHE A O 1
ATOM 735 N N . TYR A 1 94 ? -4.752 3.103 -3.319 1.00 96.12 94 TYR A N 1
ATOM 736 C CA . TYR A 1 94 ? -6.064 3.507 -3.823 1.00 96.12 94 TYR A CA 1
ATOM 737 C C . TYR A 1 94 ? -6.961 2.295 -4.116 1.00 96.12 94 TYR A C 1
ATOM 739 O O . TYR A 1 94 ? -8.109 2.249 -3.686 1.00 96.12 94 TYR A O 1
ATOM 747 N N . ARG A 1 95 ? -6.431 1.272 -4.803 1.00 96.31 95 ARG A N 1
ATOM 748 C CA . ARG A 1 95 ? -7.176 0.030 -5.060 1.00 96.31 95 ARG A CA 1
ATOM 749 C C . ARG A 1 95 ? -7.452 -0.767 -3.795 1.00 96.31 95 ARG A C 1
ATOM 751 O O . ARG A 1 95 ? -8.477 -1.434 -3.733 1.00 96.31 95 ARG A O 1
ATOM 758 N N . ALA A 1 96 ? -6.532 -0.748 -2.837 1.00 94.94 96 ALA A N 1
ATOM 759 C CA . ALA A 1 96 ? -6.736 -1.396 -1.553 1.00 94.94 96 ALA A CA 1
ATOM 760 C C . ALA A 1 96 ? -7.888 -0.725 -0.797 1.00 94.94 96 ALA A C 1
ATOM 762 O O . ALA A 1 96 ? -8.785 -1.427 -0.355 1.00 94.94 96 ALA A O 1
ATOM 763 N N . LEU A 1 97 ? -7.926 0.608 -0.743 1.00 92.94 97 LEU A N 1
ATOM 764 C CA . LEU A 1 97 ? -9.030 1.353 -0.140 1.00 92.94 97 LEU A CA 1
ATOM 765 C C . LEU A 1 97 ? -10.367 1.067 -0.850 1.00 92.94 97 LEU A C 1
ATOM 767 O O . LEU A 1 97 ? -11.326 0.678 -0.198 1.00 92.94 97 LEU A O 1
ATOM 771 N N . ASP A 1 98 ? -10.408 1.140 -2.186 1.00 92.75 98 ASP A N 1
ATOM 772 C CA . ASP A 1 98 ? -11.608 0.854 -3.003 1.00 92.75 98 ASP A CA 1
ATOM 773 C C . ASP A 1 98 ? -12.139 -0.585 -2.850 1.00 92.75 98 ASP A C 1
ATOM 775 O O . ASP A 1 98 ? -13.315 -0.862 -3.078 1.00 92.75 98 ASP A O 1
ATOM 779 N N . LYS A 1 99 ? -11.270 -1.539 -2.504 1.00 92.44 99 LYS A N 1
ATOM 780 C CA . LYS A 1 99 ? -11.630 -2.961 -2.375 1.00 92.44 99 LYS A CA 1
ATOM 781 C C . LYS A 1 99 ? -11.747 -3.427 -0.932 1.00 92.44 99 LYS A C 1
ATOM 783 O O . LYS A 1 99 ? -12.086 -4.594 -0.718 1.00 92.44 99 LYS A O 1
ATOM 788 N N . LEU A 1 100 ? -11.499 -2.543 0.029 1.00 90.62 100 LEU A N 1
ATOM 789 C CA . LEU A 1 100 ? -11.468 -2.868 1.448 1.00 90.62 100 LEU A CA 1
ATOM 790 C C . LEU A 1 100 ? -12.824 -3.373 1.952 1.00 90.62 100 LEU A C 1
ATOM 792 O O . LEU A 1 100 ? -12.872 -4.337 2.712 1.00 90.62 100 LEU A O 1
ATOM 796 N N . ASP A 1 101 ? -13.923 -2.811 1.447 1.00 86.12 101 ASP A N 1
ATOM 797 C CA . ASP A 1 101 ? -15.287 -3.234 1.795 1.00 86.12 101 ASP A CA 1
ATOM 798 C C . ASP A 1 101 ? -15.546 -4.704 1.456 1.00 86.12 101 ASP A C 1
ATOM 800 O O . ASP A 1 101 ? -16.217 -5.424 2.196 1.00 86.12 101 ASP A O 1
ATOM 804 N N . THR A 1 102 ? -14.955 -5.167 0.354 1.00 85.31 102 THR A N 1
ATOM 805 C CA . THR A 1 102 ? -15.057 -6.548 -0.144 1.00 85.31 102 THR A CA 1
ATOM 806 C C . THR A 1 102 ? -13.913 -7.446 0.314 1.00 85.31 102 THR A C 1
ATOM 808 O O . THR A 1 102 ? -13.820 -8.594 -0.119 1.00 85.31 102 THR A O 1
ATOM 811 N N . TYR A 1 103 ? -13.007 -6.935 1.150 1.00 84.62 103 TYR A N 1
ATOM 812 C CA . TYR A 1 103 ? -11.940 -7.748 1.708 1.00 84.62 103 TYR A CA 1
ATOM 813 C C . TYR A 1 103 ? -12.553 -8.862 2.562 1.00 84.62 103 TYR A C 1
ATOM 815 O O . TYR A 1 103 ? -13.489 -8.643 3.330 1.00 84.62 103 TYR A O 1
ATOM 823 N N . GLU A 1 104 ? -12.022 -10.069 2.444 1.00 80.94 104 GLU A N 1
ATOM 824 C CA . GLU A 1 104 ? -12.371 -11.190 3.306 1.00 80.94 104 GLU A CA 1
ATOM 825 C C . GLU A 1 104 ? -11.092 -11.638 3.987 1.00 80.94 104 GLU A C 1
ATOM 827 O O . GLU A 1 104 ? -10.107 -11.953 3.311 1.00 80.94 104 GLU A O 1
ATOM 832 N N . ASP A 1 105 ? -11.114 -11.681 5.316 1.00 80.25 105 ASP A N 1
ATOM 833 C CA . ASP A 1 105 ? -10.040 -12.324 6.050 1.00 80.25 105 ASP A CA 1
ATOM 834 C C . ASP A 1 105 ? -10.145 -13.838 5.834 1.00 80.25 105 ASP A C 1
ATOM 836 O O . ASP A 1 105 ? -11.101 -14.493 6.250 1.00 80.25 105 ASP A O 1
ATOM 840 N N . ARG A 1 106 ? -9.170 -14.382 5.108 1.00 83.50 106 ARG A N 1
ATOM 841 C CA . ARG A 1 106 ? -9.058 -15.813 4.800 1.00 83.50 106 ARG A CA 1
ATOM 842 C C . ARG A 1 106 ? -7.935 -16.477 5.601 1.00 83.50 106 ARG A C 1
ATOM 844 O O . ARG A 1 106 ? -7.418 -17.507 5.171 1.00 83.50 106 ARG A O 1
ATOM 851 N N . GLY A 1 107 ? -7.515 -15.870 6.713 1.00 81.38 107 GLY A N 1
ATOM 852 C CA . GLY A 1 107 ? -6.367 -16.312 7.508 1.00 81.38 107 GLY A CA 1
ATOM 853 C C . GLY A 1 107 ? -5.019 -15.976 6.864 1.00 81.38 107 GLY A C 1
ATOM 854 O O . GLY A 1 107 ? -4.003 -16.587 7.191 1.00 81.38 107 GLY A O 1
ATOM 855 N N . LEU A 1 108 ? -5.009 -15.036 5.915 1.00 84.44 108 LEU A N 1
ATOM 856 C CA . LEU A 1 108 ? -3.796 -14.500 5.303 1.00 84.44 108 LEU A CA 1
ATOM 857 C C . LEU A 1 108 ? -3.579 -13.074 5.809 1.00 84.44 108 LEU A C 1
ATOM 859 O O . LEU A 1 108 ? -4.550 -12.325 5.908 1.00 84.44 108 LEU A O 1
ATOM 863 N N . PRO A 1 109 ? -2.323 -12.668 6.056 1.00 87.94 109 PRO A N 1
ATOM 864 C CA . PRO A 1 109 ? -2.043 -11.317 6.514 1.00 87.94 109 PRO A CA 1
ATOM 865 C C . PRO A 1 109 ? -2.455 -10.301 5.445 1.00 87.94 109 PRO A C 1
ATOM 867 O O . PRO A 1 109 ? -2.262 -10.530 4.244 1.00 87.94 109 PRO A O 1
ATOM 870 N N . PHE A 1 110 ? -2.935 -9.137 5.873 1.00 90.06 110 PHE A N 1
ATOM 871 C CA . PHE A 1 110 ? -3.343 -8.035 4.998 1.00 90.06 110 PHE A CA 1
ATOM 872 C C . PHE A 1 110 ? -2.224 -7.631 4.031 1.00 90.06 110 PHE A C 1
ATOM 874 O O . PHE A 1 110 ? -2.454 -7.362 2.849 1.00 90.06 110 PHE A O 1
ATOM 881 N N . SER A 1 111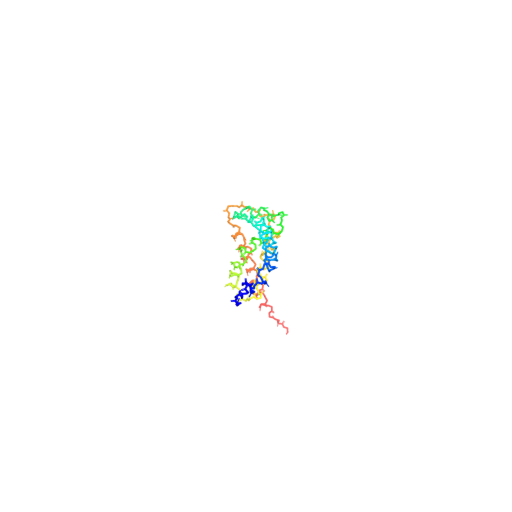 ? -0.975 -7.687 4.502 1.00 91.38 111 SER A N 1
ATOM 882 C CA . SER A 1 111 ? 0.202 -7.453 3.662 1.00 91.38 111 SER A CA 1
ATOM 883 C C . SER A 1 111 ? 0.247 -8.356 2.420 1.00 91.38 111 SER A C 1
ATOM 885 O O . SER A 1 111 ? 0.574 -7.874 1.337 1.00 91.38 111 SER A O 1
ATOM 887 N N . ALA A 1 112 ? -0.139 -9.635 2.515 1.00 92.25 112 ALA A N 1
ATOM 888 C CA . ALA A 1 112 ? -0.170 -10.540 1.363 1.00 92.25 112 ALA A CA 1
ATOM 889 C C . ALA A 1 112 ? -1.191 -10.086 0.308 1.00 92.25 112 ALA A C 1
ATOM 891 O O . ALA A 1 112 ? -0.934 -10.178 -0.897 1.00 92.25 112 ALA A O 1
ATOM 892 N N . TRP A 1 113 ? -2.327 -9.545 0.750 1.00 94.88 113 TRP A N 1
ATOM 893 C CA . TRP A 1 113 ? -3.327 -8.960 -0.136 1.00 94.88 113 TRP A CA 1
ATOM 894 C C . TRP A 1 113 ? -2.817 -7.680 -0.815 1.00 94.88 113 TRP A C 1
ATOM 896 O O . TRP A 1 113 ? -2.928 -7.563 -2.039 1.00 94.88 113 TRP A O 1
ATOM 906 N N . LEU A 1 114 ? -2.147 -6.783 -0.080 1.00 95.44 114 LEU A N 1
ATOM 907 C CA . LEU A 1 114 ? -1.492 -5.602 -0.663 1.00 95.44 114 LEU A CA 1
ATOM 908 C C . LEU A 1 114 ? -0.434 -5.981 -1.709 1.00 95.44 114 LEU A C 1
ATOM 910 O O . LEU A 1 114 ? -0.439 -5.446 -2.821 1.00 95.44 114 LEU A O 1
ATOM 914 N N . PHE A 1 115 ? 0.437 -6.947 -1.402 1.00 96.06 115 PHE A N 1
ATOM 915 C CA . PHE A 1 115 ? 1.447 -7.423 -2.352 1.00 96.06 115 PHE A CA 1
ATOM 916 C C . PHE A 1 115 ? 0.820 -8.037 -3.604 1.00 96.06 115 PHE A C 1
ATOM 918 O O . PHE A 1 115 ? 1.360 -7.869 -4.697 1.00 96.06 115 PHE A O 1
ATOM 925 N N . ARG A 1 116 ? -0.338 -8.700 -3.489 1.00 95.94 116 ARG A N 1
ATOM 926 C CA . ARG A 1 116 ? -1.084 -9.199 -4.652 1.00 95.94 116 ARG A CA 1
ATOM 927 C C . ARG A 1 116 ? -1.577 -8.056 -5.542 1.00 95.94 116 ARG A C 1
ATOM 929 O O . ARG A 1 116 ? -1.466 -8.153 -6.765 1.00 95.94 116 ARG A O 1
ATOM 936 N N . ILE A 1 117 ? -2.106 -6.980 -4.959 1.00 96.94 117 ILE A N 1
ATOM 937 C CA . ILE A 1 117 ? -2.529 -5.790 -5.715 1.00 96.94 117 ILE A CA 1
ATOM 938 C C . ILE A 1 117 ? -1.321 -5.161 -6.423 1.00 96.94 117 ILE A C 1
ATOM 940 O O . ILE A 1 117 ? -1.372 -4.958 -7.641 1.00 96.94 117 ILE A O 1
ATOM 944 N N . ALA A 1 118 ? -0.226 -4.928 -5.692 1.00 97.56 118 ALA A N 1
ATOM 945 C CA . ALA A 1 118 ? 1.012 -4.360 -6.227 1.00 97.56 118 ALA A CA 1
ATOM 946 C C . ALA A 1 118 ? 1.588 -5.217 -7.365 1.00 97.56 118 ALA A C 1
ATOM 948 O O . ALA A 1 118 ? 1.923 -4.706 -8.434 1.00 97.56 118 ALA A O 1
ATOM 949 N N . HIS A 1 119 ? 1.637 -6.538 -7.178 1.00 97.62 119 HIS A N 1
ATOM 950 C CA . HIS A 1 119 ? 2.099 -7.486 -8.189 1.00 97.62 119 HIS A CA 1
ATOM 951 C C . HIS A 1 119 ? 1.307 -7.364 -9.495 1.00 97.62 119 HIS A C 1
ATOM 953 O O . HIS A 1 119 ? 1.893 -7.266 -10.575 1.00 97.62 119 HIS A O 1
ATOM 959 N N . ASN A 1 120 ? -0.025 -7.325 -9.401 1.00 97.81 120 ASN A N 1
ATOM 960 C CA . ASN A 1 120 ? -0.896 -7.205 -10.568 1.00 97.81 120 ASN A CA 1
ATOM 961 C C . ASN A 1 120 ? -0.687 -5.876 -11.308 1.00 97.81 120 ASN A C 1
ATOM 963 O O . ASN A 1 120 ? -0.689 -5.849 -12.540 1.00 97.81 120 ASN A O 1
ATOM 967 N N . LEU A 1 121 ? -0.492 -4.780 -10.570 1.00 97.88 121 LEU A N 1
ATOM 968 C CA . LEU A 1 121 ? -0.203 -3.465 -11.141 1.00 97.88 121 LEU A CA 1
ATOM 969 C C . LEU A 1 121 ? 1.146 -3.439 -11.868 1.00 97.88 121 LEU A C 1
ATOM 971 O O . LEU A 1 121 ? 1.201 -3.013 -13.021 1.00 97.88 121 LEU A O 1
ATOM 975 N N . VAL A 1 122 ? 2.201 -3.975 -11.252 1.00 97.06 122 VAL A N 1
ATOM 976 C CA . VAL A 1 122 ? 3.528 -4.097 -11.876 1.00 97.06 122 VAL A CA 1
ATOM 977 C C . VAL A 1 122 ? 3.466 -4.971 -13.133 1.00 97.06 122 VAL A C 1
ATOM 979 O O . VAL A 1 122 ? 3.987 -4.598 -14.185 1.00 97.06 122 VAL A O 1
ATOM 982 N N . ALA A 1 123 ? 2.769 -6.110 -13.076 1.00 96.06 123 ALA A N 1
ATOM 983 C CA . ALA A 1 123 ? 2.597 -6.986 -14.233 1.00 96.06 123 ALA A CA 1
ATOM 984 C C . ALA A 1 123 ? 1.854 -6.288 -15.388 1.00 96.06 123 ALA A C 1
ATOM 986 O O . ALA A 1 123 ? 2.238 -6.437 -16.551 1.00 96.06 123 ALA A O 1
ATOM 987 N N . ASN A 1 124 ? 0.811 -5.507 -15.083 1.00 95.56 124 ASN A N 1
ATOM 988 C CA . ASN A 1 124 ? 0.107 -4.694 -16.078 1.00 95.56 124 ASN A CA 1
ATOM 989 C C . ASN A 1 124 ? 1.035 -3.640 -16.695 1.00 95.56 124 ASN A C 1
ATOM 991 O O . ASN A 1 124 ? 1.111 -3.532 -17.916 1.00 95.56 124 ASN A O 1
ATOM 995 N N . TRP A 1 125 ? 1.795 -2.926 -15.866 1.00 95.62 125 TRP A N 1
ATOM 996 C CA . TRP A 1 125 ? 2.737 -1.902 -16.312 1.00 95.62 125 TRP A CA 1
ATOM 997 C C . TRP A 1 125 ? 3.794 -2.453 -17.283 1.00 95.62 125 TRP A C 1
ATOM 999 O O . TRP A 1 125 ? 4.044 -1.852 -18.334 1.00 95.62 125 TRP A O 1
ATOM 1009 N N . HIS A 1 126 ? 4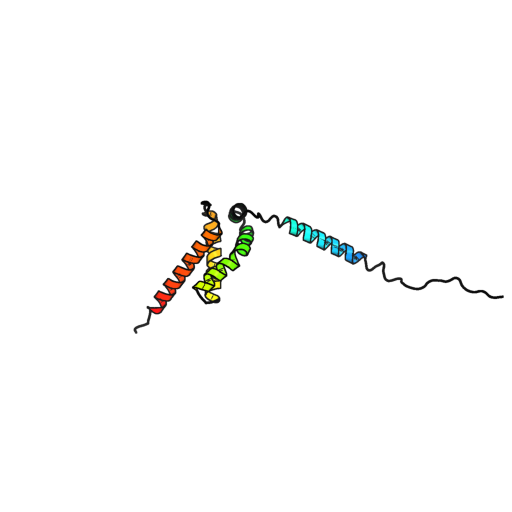.358 -3.637 -17.005 1.00 93.94 126 HIS A N 1
ATOM 1010 C CA . HIS A 1 126 ? 5.297 -4.293 -17.924 1.00 93.94 126 HIS A CA 1
ATOM 1011 C C . HIS A 1 126 ? 4.631 -4.647 -19.259 1.00 93.94 126 HIS A C 1
ATOM 1013 O O . HIS A 1 126 ? 5.209 -4.401 -20.322 1.00 93.94 126 HIS A O 1
ATOM 1019 N N . ARG A 1 127 ? 3.401 -5.183 -19.222 1.00 91.06 127 ARG A N 1
ATOM 1020 C CA . ARG A 1 127 ? 2.632 -5.514 -20.432 1.00 91.06 127 ARG A CA 1
ATOM 1021 C C . ARG A 1 127 ? 2.359 -4.273 -21.286 1.00 91.06 127 ARG A C 1
ATOM 1023 O O . ARG A 1 127 ? 2.533 -4.318 -22.503 1.00 91.06 127 ARG A O 1
ATOM 1030 N N . ASP A 1 128 ? 2.000 -3.151 -20.672 1.00 91.12 128 ASP A N 1
ATOM 1031 C CA . ASP A 1 128 ? 1.698 -1.898 -21.376 1.00 91.12 128 ASP A CA 1
ATOM 1032 C C . ASP A 1 128 ? 2.934 -1.284 -22.040 1.00 91.12 128 ASP A C 1
ATOM 1034 O O . ASP A 1 128 ? 2.858 -0.742 -23.145 1.00 91.12 128 ASP A O 1
ATOM 1038 N N . ARG A 1 129 ? 4.102 -1.398 -21.401 1.00 86.94 129 ARG A N 1
ATOM 1039 C CA . ARG A 1 129 ? 5.378 -0.954 -21.981 1.00 86.94 129 ARG A CA 1
ATOM 1040 C C . ARG A 1 129 ? 5.863 -1.849 -23.111 1.00 86.94 129 ARG A C 1
ATOM 1042 O O . ARG A 1 129 ? 6.373 -1.333 -24.102 1.00 86.94 129 ARG A O 1
ATOM 1049 N N . GLY A 1 130 ? 5.661 -3.161 -22.995 1.00 81.31 130 GLY A N 1
ATOM 1050 C CA . GLY A 1 130 ? 5.920 -4.097 -24.086 1.00 81.31 130 GLY A CA 1
ATOM 1051 C C . GLY A 1 130 ? 5.122 -3.725 -25.335 1.00 81.31 130 GLY A C 1
ATOM 1052 O O . GLY A 1 130 ? 5.702 -3.548 -26.400 1.00 81.31 130 GLY A O 1
ATOM 1053 N N . ARG A 1 131 ? 3.810 -3.493 -25.189 1.00 79.69 131 ARG A N 1
ATOM 1054 C CA . ARG A 1 131 ? 2.921 -3.112 -26.303 1.00 79.69 131 ARG A CA 1
ATOM 1055 C C . ARG A 1 131 ? 3.301 -1.784 -26.960 1.00 79.69 131 ARG A C 1
ATOM 1057 O O . ARG A 1 131 ? 3.298 -1.699 -28.183 1.00 79.69 131 ARG A O 1
ATOM 1064 N N . ARG A 1 132 ? 3.685 -0.769 -26.174 1.00 74.81 132 ARG A N 1
ATOM 1065 C CA . ARG A 1 132 ? 4.129 0.533 -26.710 1.00 74.81 132 ARG A CA 1
ATOM 1066 C C . ARG A 1 132 ? 5.389 0.439 -27.572 1.00 74.81 132 ARG A C 1
ATOM 1068 O O . ARG A 1 132 ? 5.505 1.200 -28.521 1.00 74.81 132 ARG A O 1
ATOM 1075 N N . ARG A 1 133 ? 6.299 -0.503 -27.292 1.00 66.62 133 ARG A N 1
ATOM 1076 C CA . ARG A 1 133 ? 7.487 -0.736 -28.138 1.00 66.62 133 ARG A CA 1
ATOM 1077 C C . ARG A 1 133 ? 7.140 -1.333 -29.505 1.00 66.62 133 ARG A C 1
ATOM 1079 O O . ARG A 1 133 ? 7.840 -1.056 -30.470 1.00 66.62 133 ARG A O 1
ATOM 1086 N N . PHE A 1 134 ? 6.073 -2.128 -29.595 1.00 61.22 134 PHE A N 1
ATOM 1087 C CA . PHE A 1 134 ? 5.657 -2.765 -30.850 1.00 61.22 134 PHE A CA 1
ATOM 1088 C C . PHE A 1 134 ? 4.838 -1.851 -31.769 1.00 61.22 134 PHE A C 1
ATOM 1090 O O . PHE A 1 134 ? 4.723 -2.145 -32.952 1.00 61.22 134 PHE A O 1
ATOM 1097 N N . LEU A 1 135 ? 4.336 -0.713 -31.279 1.00 62.78 135 LEU A N 1
ATOM 1098 C CA . LEU A 1 135 ? 3.734 0.337 -32.112 1.00 62.78 135 LEU A CA 1
ATOM 1099 C C . LEU A 1 135 ? 4.821 1.215 -32.752 1.00 62.78 135 LEU A C 1
ATOM 1101 O O . LEU A 1 135 ? 4.806 2.439 -32.641 1.00 62.78 135 LEU A O 1
ATOM 1105 N N . SER A 1 136 ? 5.793 0.569 -33.395 1.00 58.00 136 SER A N 1
ATOM 1106 C CA . SER A 1 136 ? 6.704 1.248 -34.311 1.00 58.00 136 SER A CA 1
ATOM 1107 C C . SER A 1 136 ? 5.863 1.713 -35.498 1.00 58.00 136 SER A C 1
ATOM 1109 O O . SER A 1 136 ? 5.241 0.897 -36.174 1.00 58.00 136 SER A O 1
ATOM 1111 N N . LEU A 1 137 ? 5.756 3.030 -35.661 1.00 65.94 137 LEU A N 1
ATOM 1112 C CA . LEU A 1 137 ? 5.026 3.672 -36.746 1.00 65.94 137 LEU A CA 1
ATOM 1113 C C . LEU A 1 137 ? 5.718 3.334 -38.066 1.00 65.94 137 LEU A C 1
ATOM 1115 O O . LEU A 1 137 ? 6.698 3.974 -38.429 1.00 65.94 137 LEU A O 1
ATOM 1119 N N . ASP A 1 138 ? 5.211 2.323 -38.758 1.00 62.72 138 ASP A N 1
ATOM 1120 C CA . ASP A 1 138 ? 5.423 2.195 -40.191 1.00 62.72 138 ASP A CA 1
ATOM 1121 C C . ASP A 1 138 ? 4.419 3.142 -40.866 1.00 62.72 138 ASP A C 1
ATOM 1123 O O . ASP A 1 138 ? 3.203 2.919 -40.815 1.00 62.72 138 ASP A O 1
ATOM 1127 N N . ARG A 1 139 ? 4.909 4.277 -41.371 1.00 50.72 139 ARG A N 1
ATOM 1128 C CA . ARG A 1 139 ? 4.176 5.159 -42.282 1.00 50.72 139 ARG A CA 1
ATOM 1129 C C . ARG A 1 139 ? 5.143 5.904 -43.189 1.00 50.72 139 ARG A C 1
ATOM 1131 O O . ARG A 1 139 ? 6.155 6.411 -42.658 1.00 50.72 139 ARG A O 1
#

Sequence (139 aa):
MKITQLGGQTKNVSAVEEWTALEQEQAVIETVTKTLASVEAVPEDEAALVAQARNDPTAFGVLYERYVERIYAYIYHRVGNVQDTEDLTARTFYRALDKLDTYEDRGLPFSAWLFRIAHNLVANWHRDRGRRRFLSLDR